Protein AF-A0A8J8BK22-F1 (afdb_monomer)

Mean predicted aligned error: 19.51 Å

pLDDT: mean 74.58, std 20.38, range [34.22, 94.62]

Foldseek 3Di:
DKKKKKKKFQAPDPVVQVVLVVLCVVLVWDWHWDDDDPGMIMIIIDDDPVSVVVSVVVCVVPPDPRIDMDDIDIDGPPVPPPVVPVVVVVPPPPVNVVVVVVVVVVVVVVVVVVVVVVVVVVVVVVVVPDPPDDDDDPPDDDDDDDDDDDDDDDD

Sequence (155 aa):
MVSAKFNIEGDATDWLRIRVQEELFAHGLDGNVLVGDENTLVVIVEGDKAKIKRLYTDMQEFLPANTTLTELNFSLNKPTRSARIHEDRLYVGREDIIEYLKEIDRKTTKIDQKLNKIISLLEEADIKKPQEEEEEAEVGITEETTSVFAAMFGD

Structure (mmCIF, N/CA/C/O backbone):
data_AF-A0A8J8BK22-F1
#
_entry.id   AF-A0A8J8BK22-F1
#
loop_
_atom_site.group_PDB
_atom_site.id
_atom_site.type_symbol
_atom_site.label_atom_id
_atom_site.label_alt_id
_atom_site.label_comp_id
_atom_site.label_asym_id
_atom_site.label_entity_id
_atom_site.label_seq_id
_atom_site.pdbx_PDB_ins_code
_atom_site.Cartn_x
_atom_site.Cartn_y
_atom_site.Cartn_z
_atom_site.occupancy
_atom_site.B_iso_or_equiv
_atom_site.auth_seq_id
_atom_site.auth_comp_id
_atom_site.auth_asym_id
_atom_site.auth_atom_id
_atom_site.pdbx_PDB_model_num
ATOM 1 N N . MET A 1 1 ? -16.339 4.393 9.472 1.00 74.50 1 MET A N 1
ATOM 2 C CA . MET A 1 1 ? -15.187 3.899 8.698 1.00 74.50 1 MET A CA 1
ATOM 3 C C . MET A 1 1 ? -14.143 5.000 8.676 1.00 74.50 1 MET A C 1
ATOM 5 O O . MET A 1 1 ? -14.523 6.157 8.514 1.00 74.50 1 MET A O 1
ATOM 9 N N . VAL A 1 2 ? -12.887 4.678 8.974 1.00 87.44 2 VAL A N 1
ATOM 10 C CA . VAL A 1 2 ? -11.766 5.631 8.946 1.00 87.44 2 VAL A CA 1
ATOM 11 C C . VAL A 1 2 ? -10.762 5.178 7.900 1.00 87.44 2 VAL A C 1
ATOM 13 O O . VAL A 1 2 ? -10.654 3.979 7.653 1.00 87.44 2 VAL A O 1
ATOM 16 N N . SER A 1 3 ? -10.027 6.125 7.329 1.00 90.25 3 SER A N 1
ATOM 17 C CA . SER A 1 3 ? -8.857 5.824 6.517 1.00 90.25 3 SER A CA 1
ATOM 18 C C . SER A 1 3 ? -7.601 6.092 7.343 1.00 90.25 3 SER A C 1
ATOM 20 O O . SER A 1 3 ? -7.581 6.965 8.218 1.00 90.25 3 SER A O 1
ATOM 22 N N . ALA A 1 4 ? -6.562 5.304 7.117 1.00 91.56 4 ALA A N 1
ATOM 23 C CA . ALA A 1 4 ? -5.248 5.535 7.670 1.00 91.56 4 ALA A CA 1
ATOM 24 C C . ALA A 1 4 ? -4.182 5.375 6.591 1.00 91.56 4 ALA A C 1
ATOM 26 O O . ALA A 1 4 ? -4.310 4.561 5.675 1.00 91.56 4 ALA A O 1
ATOM 27 N N . LYS A 1 5 ? -3.121 6.164 6.736 1.00 92.69 5 LYS A N 1
ATOM 28 C CA . LYS A 1 5 ? -1.919 6.075 5.915 1.00 92.69 5 LYS A CA 1
ATOM 29 C C . LYS A 1 5 ? -0.703 5.990 6.823 1.00 92.69 5 LYS A C 1
ATOM 31 O O . LYS A 1 5 ? -0.587 6.770 7.770 1.00 92.69 5 LYS A O 1
ATOM 36 N N . PHE A 1 6 ? 0.192 5.068 6.508 1.00 92.94 6 PHE A N 1
ATOM 37 C CA . PHE A 1 6 ? 1.504 4.949 7.130 1.00 92.94 6 PHE A CA 1
ATOM 38 C C . PHE A 1 6 ? 2.488 4.337 6.132 1.00 92.94 6 PHE A C 1
ATOM 40 O O . PHE A 1 6 ? 2.084 3.731 5.138 1.00 92.94 6 PHE A O 1
ATOM 47 N N . ASN A 1 7 ? 3.775 4.520 6.392 1.00 93.88 7 ASN A N 1
ATOM 48 C CA . ASN A 1 7 ? 4.857 4.019 5.568 1.00 93.88 7 ASN A CA 1
ATOM 49 C C . ASN A 1 7 ? 5.693 2.998 6.349 1.00 93.88 7 ASN A C 1
ATOM 51 O O . ASN A 1 7 ? 5.768 3.044 7.581 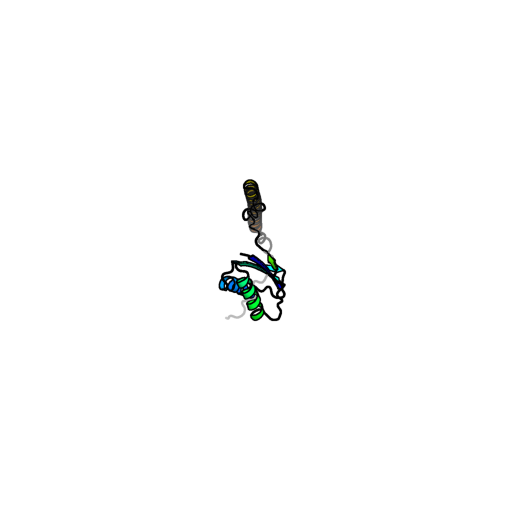1.00 93.88 7 ASN A O 1
ATOM 55 N N . ILE A 1 8 ? 6.333 2.108 5.601 1.00 93.44 8 ILE A N 1
ATOM 56 C CA . ILE A 1 8 ? 7.363 1.184 6.066 1.00 93.44 8 ILE A CA 1
ATOM 57 C C . ILE A 1 8 ? 8.638 1.582 5.331 1.00 93.44 8 ILE A C 1
ATOM 59 O O . ILE A 1 8 ? 8.707 1.455 4.111 1.00 93.44 8 ILE A O 1
ATOM 63 N N . GLU A 1 9 ? 9.611 2.108 6.059 1.00 93.06 9 GLU A N 1
ATOM 64 C CA . GLU A 1 9 ? 10.894 2.565 5.525 1.00 93.06 9 GLU A CA 1
ATOM 65 C C . GLU A 1 9 ? 11.969 1.498 5.762 1.00 93.06 9 GLU A C 1
ATOM 67 O O . GLU A 1 9 ? 11.968 0.841 6.802 1.00 93.06 9 GLU A O 1
ATOM 72 N N . GLY A 1 10 ? 12.908 1.342 4.828 1.00 86.81 10 GLY A N 1
ATOM 73 C CA . GLY A 1 10 ? 14.090 0.481 4.978 1.00 86.81 10 GLY A CA 1
ATOM 74 C C . GLY A 1 10 ? 13.988 -0.912 4.344 1.00 86.81 10 GLY A C 1
ATOM 75 O O . GLY A 1 10 ? 14.974 -1.649 4.366 1.00 86.81 10 GLY A O 1
ATOM 76 N N . ASP A 1 11 ? 12.837 -1.264 3.761 1.00 81.50 11 ASP A N 1
ATOM 77 C CA . ASP A 1 11 ? 12.642 -2.489 2.973 1.00 81.50 11 ASP A CA 1
ATOM 78 C C . ASP A 1 11 ? 11.395 -2.364 2.077 1.00 81.50 11 ASP A C 1
ATOM 80 O O . ASP A 1 11 ? 10.263 -2.365 2.564 1.00 81.50 11 ASP A O 1
ATOM 84 N N . ALA A 1 12 ? 11.601 -2.261 0.760 1.00 85.56 12 ALA A N 1
ATOM 85 C CA . ALA A 1 12 ? 10.533 -2.258 -0.244 1.00 85.56 12 ALA A CA 1
ATOM 86 C C . ALA A 1 12 ? 10.501 -3.536 -1.095 1.00 85.56 12 ALA A C 1
ATOM 88 O O . ALA A 1 12 ? 10.133 -3.509 -2.270 1.00 85.56 12 ALA A O 1
ATOM 89 N N . THR A 1 13 ? 10.891 -4.675 -0.520 1.00 88.56 13 THR A N 1
ATOM 90 C CA . THR A 1 13 ? 10.866 -5.956 -1.232 1.00 88.56 13 THR A CA 1
ATOM 91 C C . THR A 1 13 ? 9.448 -6.402 -1.605 1.00 88.56 13 THR A C 1
ATOM 93 O O . THR A 1 13 ? 8.474 -6.199 -0.873 1.00 88.56 13 THR A O 1
ATOM 96 N N . ASP A 1 14 ? 9.328 -7.089 -2.747 1.00 90.25 14 ASP A N 1
ATOM 97 C CA . ASP A 1 14 ? 8.055 -7.655 -3.215 1.00 90.25 14 ASP A CA 1
ATOM 98 C C . ASP A 1 14 ? 7.453 -8.641 -2.206 1.00 90.25 14 ASP A C 1
ATOM 100 O O . ASP A 1 14 ? 6.235 -8.674 -2.028 1.00 90.25 14 ASP A O 1
ATOM 104 N N . TRP A 1 15 ? 8.298 -9.419 -1.521 1.00 91.94 15 TRP A N 1
ATOM 105 C CA . TR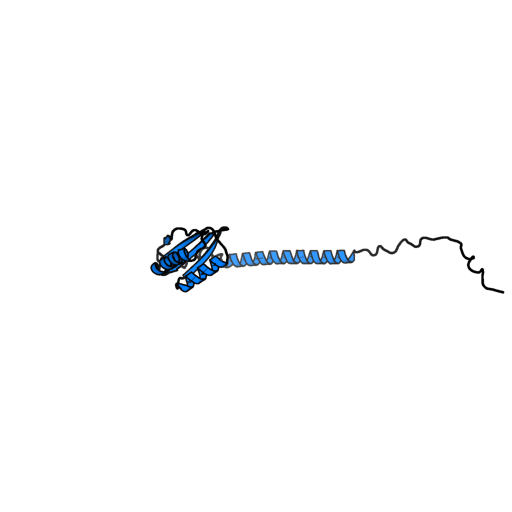P A 1 15 ? 7.861 -10.339 -0.472 1.00 91.94 15 TRP A CA 1
ATOM 106 C C . TRP A 1 15 ? 7.152 -9.594 0.661 1.00 91.94 15 TRP A C 1
ATOM 108 O O . TRP A 1 15 ? 6.051 -9.984 1.052 1.00 91.94 15 TRP A O 1
ATOM 118 N N . LEU A 1 16 ? 7.740 -8.494 1.143 1.00 91.88 16 LEU A N 1
ATOM 119 C CA . LEU A 1 16 ? 7.153 -7.723 2.228 1.00 91.88 16 LEU A CA 1
ATOM 120 C C . LEU A 1 16 ? 5.845 -7.059 1.788 1.00 91.88 16 LEU A C 1
ATOM 122 O O . LEU A 1 16 ? 4.854 -7.120 2.514 1.00 91.88 16 LEU A O 1
ATOM 126 N N . ARG A 1 17 ? 5.793 -6.509 0.566 1.00 93.38 17 ARG A N 1
ATOM 127 C CA . ARG A 1 17 ? 4.553 -5.966 -0.011 1.00 93.38 17 ARG A CA 1
ATOM 128 C C . ARG A 1 17 ? 3.430 -7.006 -0.016 1.00 93.38 17 ARG A C 1
ATOM 130 O O . ARG A 1 17 ? 2.323 -6.703 0.423 1.00 93.38 17 ARG A O 1
ATOM 137 N N . ILE A 1 18 ? 3.712 -8.218 -0.501 1.00 93.56 18 ILE A N 1
ATOM 138 C CA . ILE A 1 18 ? 2.734 -9.317 -0.549 1.00 93.56 18 ILE A CA 1
ATOM 139 C C . ILE A 1 18 ? 2.285 -9.682 0.865 1.00 93.56 18 ILE A C 1
ATOM 141 O O . ILE A 1 18 ? 1.085 -9.738 1.124 1.00 93.56 18 ILE A O 1
ATOM 145 N N . ARG A 1 19 ? 3.227 -9.843 1.799 1.00 94.00 19 ARG A N 1
ATOM 146 C CA . ARG A 1 19 ? 2.925 -10.187 3.191 1.00 94.00 19 ARG A CA 1
ATOM 147 C C . ARG A 1 19 ? 2.013 -9.158 3.864 1.00 94.00 19 ARG A C 1
ATOM 149 O O . ARG A 1 19 ? 1.060 -9.533 4.540 1.00 94.00 19 ARG A O 1
ATOM 156 N N . VAL A 1 20 ? 2.274 -7.866 3.662 1.00 93.94 20 VAL A N 1
ATOM 157 C CA . VAL A 1 20 ? 1.436 -6.786 4.211 1.00 93.94 20 VAL A CA 1
ATOM 158 C C . VAL A 1 20 ? 0.053 -6.766 3.551 1.00 93.94 20 VAL A C 1
ATOM 160 O O . VAL A 1 20 ? -0.947 -6.543 4.233 1.00 93.94 20 VAL A O 1
ATOM 163 N N . GLN A 1 21 ? -0.037 -7.053 2.249 1.00 94.62 21 GLN A N 1
ATOM 164 C CA . GLN A 1 21 ? -1.318 -7.166 1.548 1.00 94.62 21 GLN A CA 1
ATOM 165 C C . GLN A 1 2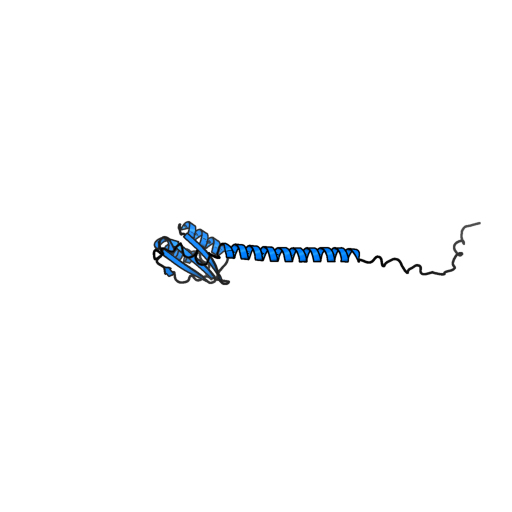1 ? -2.163 -8.344 2.066 1.00 94.62 21 GLN A C 1
ATOM 167 O O . GLN A 1 21 ? -3.378 -8.209 2.220 1.00 94.62 21 GLN A O 1
ATOM 172 N N . GLU A 1 22 ? -1.537 -9.482 2.368 1.00 94.56 22 GLU A N 1
ATOM 173 C CA . GLU A 1 22 ? -2.208 -10.634 2.984 1.00 94.56 22 GLU A CA 1
ATOM 174 C C . GLU A 1 22 ? -2.740 -10.304 4.382 1.00 94.56 22 GLU A C 1
ATOM 176 O O . GLU A 1 22 ? -3.865 -10.676 4.713 1.00 94.56 22 GLU A O 1
ATOM 181 N N . GLU A 1 23 ? -1.976 -9.562 5.184 1.00 93.88 23 GLU A N 1
ATOM 182 C CA . GLU A 1 23 ? -2.410 -9.140 6.519 1.00 93.88 23 GLU A CA 1
ATOM 183 C C . GLU A 1 23 ? -3.590 -8.164 6.469 1.00 93.88 23 GLU A C 1
ATOM 185 O O . GLU A 1 23 ? -4.563 -8.320 7.209 1.00 93.88 23 GLU A O 1
ATOM 190 N N . LEU A 1 24 ? -3.595 -7.211 5.532 1.00 93.62 24 LEU A N 1
ATOM 191 C CA . LEU A 1 24 ? -4.768 -6.358 5.305 1.00 93.62 24 LEU A CA 1
ATOM 192 C C . LEU A 1 24 ? -6.036 -7.199 5.079 1.00 93.62 24 LEU A C 1
ATOM 194 O O . LEU A 1 24 ? -7.071 -6.957 5.710 1.00 93.62 24 LEU A O 1
ATOM 198 N N . PHE A 1 25 ? -5.930 -8.237 4.246 1.00 92.44 25 PHE A N 1
ATOM 199 C CA . PHE A 1 25 ? -7.035 -9.148 3.966 1.00 92.44 25 PHE A CA 1
ATOM 200 C C . PHE A 1 25 ? -7.425 -9.998 5.186 1.00 92.44 25 PHE A C 1
ATOM 202 O O . PHE A 1 25 ? -8.614 -10.130 5.482 1.00 92.44 25 PHE A O 1
ATOM 209 N N . ALA A 1 26 ? -6.453 -10.518 5.942 1.00 92.50 26 ALA A N 1
ATOM 210 C CA . ALA A 1 26 ? -6.690 -11.318 7.146 1.00 92.50 26 ALA A CA 1
ATOM 211 C C . ALA A 1 26 ? -7.453 -10.538 8.233 1.00 92.50 26 ALA A C 1
ATOM 213 O O . ALA A 1 26 ? -8.321 -11.086 8.919 1.00 92.50 26 ALA A O 1
ATOM 214 N N . HIS A 1 27 ? -7.200 -9.233 8.346 1.00 91.38 27 HIS A N 1
ATOM 215 C CA . HIS A 1 27 ? -7.925 -8.341 9.252 1.00 91.38 27 HIS A CA 1
ATOM 216 C C . HIS A 1 27 ? -9.305 -7.902 8.712 1.00 91.38 27 HIS A C 1
ATOM 218 O O . HIS A 1 27 ? -10.101 -7.282 9.439 1.00 91.38 27 HIS A O 1
ATOM 224 N N . GLY A 1 28 ? -9.632 -8.247 7.462 1.00 91.81 28 GLY A N 1
ATOM 225 C CA . GLY A 1 28 ? -10.834 -7.795 6.763 1.00 91.81 28 GLY A CA 1
ATOM 226 C C . GLY A 1 28 ? -10.855 -6.274 6.634 1.00 91.81 28 GLY A C 1
ATOM 227 O O . GLY A 1 28 ? -11.850 -5.645 7.010 1.00 91.81 28 GLY A O 1
ATOM 228 N N . LEU A 1 29 ? -9.716 -5.703 6.240 1.00 92.69 29 LEU A N 1
ATOM 229 C CA . LEU A 1 29 ? -9.522 -4.288 5.955 1.00 92.69 29 LEU A CA 1
ATOM 230 C C . LEU A 1 29 ? -9.398 -4.094 4.444 1.00 92.69 29 LEU A C 1
ATOM 232 O O . LEU A 1 29 ? -8.758 -4.893 3.763 1.00 92.69 29 LEU A O 1
ATOM 236 N N . ASP A 1 30 ? -9.971 -3.007 3.937 1.00 92.19 30 ASP A N 1
ATOM 237 C CA . ASP A 1 30 ? -9.818 -2.629 2.536 1.00 92.19 30 ASP A CA 1
ATOM 238 C C . ASP A 1 30 ? -8.584 -1.743 2.415 1.00 92.19 30 ASP A C 1
ATOM 240 O O . ASP A 1 30 ? -8.452 -0.745 3.118 1.00 92.19 30 ASP A O 1
ATOM 244 N N . GLY A 1 31 ? -7.637 -2.092 1.553 1.00 92.19 31 GLY A N 1
ATOM 245 C CA . GLY A 1 31 ? -6.400 -1.331 1.466 1.00 92.19 31 GLY A CA 1
ATOM 246 C C . GLY A 1 31 ? -5.483 -1.794 0.355 1.00 92.19 31 GLY A C 1
ATOM 247 O O . GLY A 1 31 ? -5.684 -2.842 -0.262 1.00 92.19 31 GLY A O 1
ATOM 248 N N . ASN A 1 32 ? -4.468 -0.979 0.103 1.00 94.00 32 ASN A N 1
ATOM 249 C CA . ASN A 1 32 ? -3.455 -1.258 -0.896 1.00 94.00 32 ASN A CA 1
ATOM 250 C C . ASN A 1 32 ? -2.073 -0.895 -0.357 1.00 94.00 32 ASN A C 1
ATOM 252 O O . ASN A 1 32 ? -1.918 0.077 0.393 1.00 94.00 32 ASN A O 1
ATOM 256 N N . VAL A 1 33 ? -1.079 -1.671 -0.774 1.00 93.75 33 VAL A N 1
ATOM 257 C CA . VAL A 1 33 ? 0.330 -1.444 -0.464 1.00 93.75 33 VAL A CA 1
ATOM 258 C C . VAL A 1 33 ? 1.040 -1.033 -1.746 1.00 93.75 33 VAL A C 1
ATOM 260 O O . VAL A 1 33 ? 1.136 -1.801 -2.703 1.00 93.75 33 VAL A O 1
ATOM 263 N N . LEU A 1 34 ? 1.534 0.198 -1.770 1.00 92.25 34 LEU A N 1
ATOM 264 C CA . LEU A 1 34 ? 2.217 0.787 -2.915 1.00 92.25 34 LEU A CA 1
ATOM 265 C C . LEU A 1 34 ? 3.717 0.852 -2.648 1.00 92.25 34 LEU A C 1
ATOM 267 O O . LEU A 1 34 ? 4.144 1.086 -1.521 1.00 92.25 34 LEU A O 1
ATOM 271 N N . VAL A 1 35 ? 4.513 0.698 -3.700 1.00 91.31 35 VAL A N 1
ATOM 272 C CA . VAL A 1 35 ? 5.941 1.024 -3.647 1.00 91.31 35 VAL A CA 1
ATOM 273 C C . VAL A 1 35 ? 6.063 2.535 -3.841 1.00 91.31 35 VAL A C 1
ATOM 275 O O . VAL A 1 35 ? 5.553 3.067 -4.827 1.00 91.31 35 VAL A O 1
ATOM 278 N N . GLY A 1 36 ? 6.640 3.225 -2.859 1.00 84.69 36 GLY A N 1
ATOM 279 C CA . GLY A 1 36 ? 6.861 4.668 -2.884 1.00 84.69 36 GLY A CA 1
ATOM 280 C C . GLY A 1 36 ? 8.156 5.009 -3.616 1.00 84.69 36 GLY A C 1
ATOM 281 O O . GLY A 1 36 ? 8.152 5.216 -4.826 1.00 84.69 36 GLY A O 1
ATOM 282 N N . ASP A 1 37 ? 9.251 5.077 -2.862 1.00 85.31 37 ASP A N 1
ATOM 283 C CA . ASP A 1 37 ? 10.620 5.212 -3.369 1.00 85.31 37 ASP A CA 1
ATOM 284 C C . ASP A 1 37 ? 11.386 3.878 -3.240 1.00 85.31 37 ASP A C 1
ATOM 286 O O . ASP A 1 37 ? 10.793 2.854 -2.898 1.00 85.31 37 ASP A O 1
ATOM 290 N N . GLU A 1 38 ? 12.691 3.870 -3.544 1.00 80.25 38 GLU A N 1
ATOM 291 C CA . GLU A 1 38 ? 13.508 2.646 -3.632 1.00 80.25 38 GLU A CA 1
ATOM 292 C C . GLU A 1 38 ? 13.462 1.759 -2.375 1.00 80.25 38 GLU A C 1
ATOM 294 O O . GLU A 1 38 ? 13.680 0.558 -2.495 1.00 80.25 38 GLU A O 1
ATOM 299 N N . ASN A 1 39 ? 13.140 2.308 -1.196 1.00 89.00 39 ASN A N 1
ATOM 300 C CA . ASN A 1 39 ? 13.127 1.568 0.070 1.00 89.00 39 ASN A CA 1
ATOM 301 C C . ASN A 1 39 ? 11.898 1.852 0.950 1.00 89.00 39 ASN A C 1
ATOM 303 O O . ASN A 1 39 ? 11.931 1.556 2.147 1.00 89.00 39 ASN A O 1
ATOM 307 N N . THR A 1 40 ? 10.819 2.402 0.385 1.00 92.69 40 THR A N 1
ATOM 308 C CA . THR A 1 40 ? 9.607 2.727 1.149 1.00 92.69 40 THR A CA 1
ATOM 309 C C . THR A 1 40 ? 8.370 2.049 0.582 1.00 92.69 40 THR A C 1
ATOM 311 O O . THR A 1 40 ? 8.018 2.224 -0.586 1.00 92.69 40 THR A O 1
ATOM 314 N N . LEU A 1 41 ? 7.633 1.348 1.444 1.00 93.88 41 LEU A N 1
ATOM 315 C CA . LEU A 1 41 ? 6.269 0.906 1.165 1.00 93.88 41 LEU A CA 1
ATOM 316 C C . LEU A 1 41 ? 5.272 1.879 1.784 1.00 93.88 41 LEU A C 1
ATOM 318 O O . LEU A 1 41 ? 5.388 2.263 2.944 1.00 93.88 41 LEU A O 1
ATOM 322 N N . VAL A 1 42 ? 4.258 2.254 1.014 1.00 93.94 42 VAL A N 1
ATOM 323 C CA . VAL A 1 42 ? 3.162 3.117 1.448 1.00 93.94 42 VAL A CA 1
ATOM 324 C C . VAL A 1 42 ? 1.918 2.262 1.618 1.00 93.94 42 VAL A C 1
ATOM 326 O O . VAL A 1 42 ? 1.411 1.695 0.651 1.00 93.94 42 VAL A O 1
ATOM 329 N N . VAL A 1 43 ? 1.397 2.198 2.840 1.00 94.44 43 VAL A N 1
ATOM 330 C CA . VAL A 1 43 ? 0.193 1.438 3.174 1.00 94.44 43 VAL A CA 1
ATOM 331 C C . VAL A 1 43 ? -0.971 2.408 3.330 1.00 94.44 43 VAL A C 1
ATOM 333 O O . VAL A 1 43 ? -0.934 3.330 4.151 1.00 94.44 43 VAL A O 1
ATOM 336 N N . ILE A 1 44 ? -2.016 2.204 2.531 1.00 93.62 44 ILE A N 1
ATOM 337 C CA . ILE A 1 44 ? -3.271 2.952 2.618 1.00 93.62 44 ILE A CA 1
ATOM 338 C C . ILE A 1 44 ? -4.363 1.955 2.966 1.00 93.62 44 ILE A C 1
ATOM 340 O O . ILE A 1 44 ? -4.579 0.993 2.232 1.00 93.62 44 ILE A O 1
ATOM 344 N N . VAL A 1 45 ? -5.050 2.187 4.081 1.00 94.62 45 VAL A N 1
ATOM 345 C CA . VAL A 1 45 ? -6.055 1.265 4.607 1.00 94.62 45 VAL A CA 1
ATOM 346 C C . VAL A 1 45 ? -7.316 2.000 5.033 1.00 94.62 45 VAL A C 1
ATOM 348 O O . VAL A 1 45 ? -7.269 3.113 5.555 1.00 94.62 45 VAL A O 1
ATOM 351 N N . GLU A 1 46 ? -8.456 1.368 4.822 1.00 92.50 46 GLU A N 1
ATOM 352 C CA . GLU A 1 46 ? -9.778 1.809 5.212 1.00 92.50 46 GLU A CA 1
ATOM 353 C C . GLU A 1 46 ? -10.488 0.700 5.998 1.00 92.50 46 GLU A C 1
ATOM 355 O O . GLU A 1 46 ? -10.411 -0.488 5.686 1.00 92.50 46 GLU A O 1
ATOM 360 N N . GLY A 1 47 ? -11.175 1.089 7.071 1.00 92.19 47 GLY A N 1
ATOM 361 C CA . GLY A 1 47 ? -11.943 0.143 7.866 1.00 92.19 47 GLY A CA 1
ATOM 362 C C . GLY A 1 47 ? -12.270 0.635 9.267 1.00 92.19 47 GLY A C 1
ATOM 363 O O . GLY A 1 47 ? -12.452 1.832 9.525 1.00 92.19 47 GLY A O 1
ATOM 364 N N . ASP A 1 48 ? -12.395 -0.319 10.186 1.00 92.44 48 ASP A N 1
ATOM 365 C CA . ASP A 1 48 ? -12.555 -0.041 11.609 1.00 92.44 48 ASP A CA 1
ATOM 366 C C . ASP A 1 48 ? -11.215 0.405 12.211 1.00 92.44 48 ASP A C 1
ATOM 368 O O . ASP A 1 48 ? -10.189 -0.261 12.067 1.00 92.44 48 ASP A O 1
ATOM 372 N N . LYS A 1 49 ? -11.243 1.515 12.952 1.00 91.44 49 LYS A N 1
ATOM 373 C CA . LYS A 1 49 ? -10.087 2.056 13.668 1.00 91.44 49 LYS A CA 1
ATOM 374 C C . LYS A 1 49 ? -9.443 1.019 14.589 1.00 91.44 49 LYS A C 1
ATOM 376 O O . LYS A 1 49 ? -8.221 1.005 14.708 1.00 91.44 49 LYS A O 1
ATOM 381 N N . ALA A 1 50 ? -10.237 0.171 15.246 1.00 92.44 50 ALA A N 1
ATOM 382 C CA . ALA A 1 50 ? -9.711 -0.861 16.139 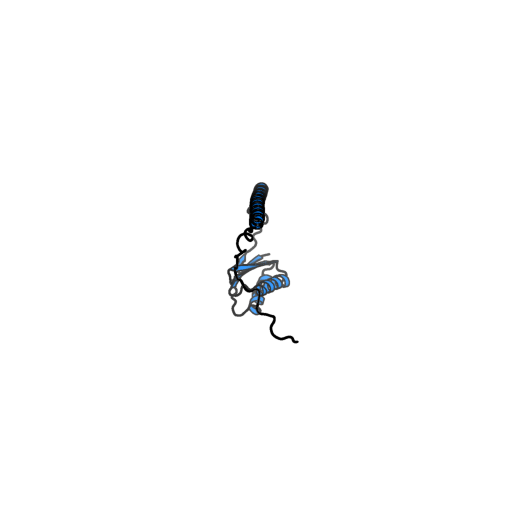1.00 92.44 50 ALA A CA 1
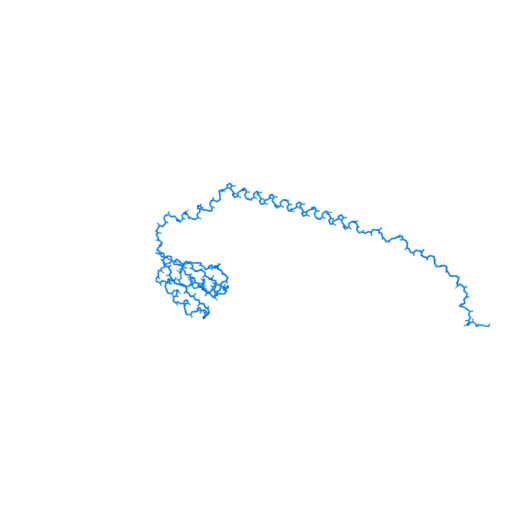ATOM 383 C C . ALA A 1 50 ? -8.913 -1.923 15.367 1.00 92.44 50 ALA A C 1
ATOM 385 O O . ALA A 1 50 ? -7.818 -2.298 15.783 1.00 92.44 50 ALA A O 1
ATOM 386 N N . LYS A 1 51 ? -9.426 -2.345 14.207 1.00 93.75 51 LYS A N 1
ATOM 387 C CA . LYS A 1 51 ? -8.756 -3.306 13.325 1.00 93.75 5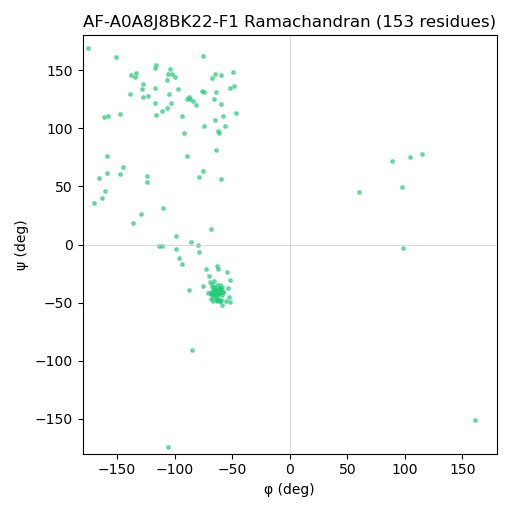1 LYS A CA 1
ATOM 388 C C . LYS A 1 51 ? -7.476 -2.738 12.717 1.00 93.75 51 LYS A C 1
ATOM 390 O O . LYS A 1 51 ? -6.466 -3.427 12.721 1.00 93.75 51 LYS A O 1
ATOM 395 N N . ILE A 1 52 ? -7.497 -1.479 12.274 1.00 93.62 52 ILE A N 1
ATOM 396 C CA . ILE A 1 52 ? -6.312 -0.796 11.727 1.00 93.62 52 ILE A CA 1
ATOM 397 C C . ILE A 1 52 ? -5.211 -0.676 12.786 1.00 93.62 52 ILE A C 1
ATOM 399 O O . ILE A 1 52 ? -4.044 -0.910 12.495 1.00 93.62 52 ILE A O 1
ATOM 403 N N . LYS A 1 53 ? -5.569 -0.339 14.032 1.00 93.31 53 LYS A N 1
ATOM 404 C CA . LYS A 1 53 ? -4.594 -0.310 15.132 1.00 93.31 53 LYS A CA 1
ATOM 405 C C . LYS A 1 53 ? -3.989 -1.682 15.399 1.00 93.31 53 LYS A C 1
ATOM 407 O O . LYS A 1 53 ? -2.793 -1.762 15.631 1.00 93.31 53 LYS A O 1
ATOM 412 N N . ARG A 1 54 ? -4.813 -2.731 15.370 1.00 94.12 54 ARG A N 1
ATOM 413 C CA . ARG A 1 54 ? -4.348 -4.101 15.575 1.00 94.12 54 ARG A CA 1
ATOM 414 C C . ARG A 1 54 ? -3.372 -4.526 14.481 1.00 94.12 54 ARG A C 1
ATOM 416 O O . ARG A 1 54 ? -2.284 -4.951 14.823 1.00 94.12 54 ARG A O 1
ATOM 423 N N . LEU A 1 55 ? -3.714 -4.291 13.211 1.00 94.56 55 LEU A N 1
ATOM 424 C CA . LEU A 1 55 ? -2.797 -4.499 12.088 1.00 94.56 55 LEU A CA 1
ATOM 425 C C . LEU A 1 55 ? -1.461 -3.786 12.332 1.00 94.56 55 LEU A C 1
ATOM 427 O O . LEU A 1 55 ? -0.410 -4.395 12.211 1.00 94.56 55 LEU A O 1
ATOM 431 N N . TYR A 1 56 ? -1.496 -2.505 12.708 1.00 92.69 56 TYR A N 1
ATOM 432 C CA . TYR A 1 56 ? -0.278 -1.728 12.952 1.00 92.69 56 TYR A CA 1
ATOM 433 C C . TYR A 1 56 ? 0.584 -2.312 14.085 1.00 92.69 56 TYR A C 1
ATOM 435 O O . TYR A 1 56 ? 1.806 -2.306 13.982 1.00 92.69 56 TYR A O 1
ATOM 443 N N . THR A 1 57 ? -0.031 -2.830 15.152 1.00 92.44 57 THR A N 1
ATOM 444 C CA . THR A 1 57 ? 0.683 -3.536 16.228 1.00 92.44 57 THR A CA 1
ATOM 445 C C . THR A 1 57 ? 1.259 -4.864 15.745 1.00 92.44 57 THR A C 1
ATOM 447 O O . THR A 1 57 ? 2.437 -5.111 15.966 1.00 92.44 57 THR A O 1
ATOM 450 N N . ASP A 1 58 ? 0.476 -5.672 15.035 1.00 91.81 58 ASP A N 1
ATOM 451 C CA . ASP A 1 58 ? 0.911 -6.980 14.535 1.00 91.81 58 ASP A CA 1
ATOM 452 C C . ASP A 1 58 ? 2.079 -6.816 13.536 1.00 91.81 58 ASP A C 1
ATOM 454 O O . ASP A 1 58 ? 3.042 -7.582 13.550 1.00 91.81 58 ASP A O 1
ATOM 458 N N . MET A 1 59 ? 2.074 -5.740 12.739 1.00 91.38 59 MET A N 1
ATOM 459 C CA . MET A 1 59 ? 3.195 -5.366 11.869 1.00 91.38 59 MET A CA 1
ATOM 460 C C . MET A 1 59 ? 4.488 -5.107 12.638 1.00 91.38 59 MET A C 1
ATOM 462 O O . MET A 1 59 ? 5.548 -5.520 12.182 1.00 91.38 59 MET A O 1
ATOM 466 N N . GLN A 1 60 ? 4.440 -4.493 13.819 1.00 88.88 60 GLN A N 1
ATOM 467 C CA . GLN A 1 60 ? 5.654 -4.296 14.621 1.00 88.88 60 GLN A CA 1
ATOM 468 C C . GLN A 1 60 ? 6.307 -5.619 15.050 1.00 88.88 60 GLN A C 1
ATOM 470 O O . GLN A 1 60 ? 7.497 -5.623 15.354 1.00 88.88 60 GLN A O 1
ATOM 475 N N . GLU A 1 61 ? 5.561 -6.729 15.067 1.00 89.00 61 GLU A N 1
ATOM 476 C CA . GLU A 1 61 ? 6.075 -8.041 15.469 1.00 89.00 61 GLU A CA 1
ATOM 477 C C . GLU A 1 61 ? 6.712 -8.821 14.314 1.00 89.00 61 GLU A C 1
ATOM 479 O O . GLU A 1 61 ? 7.726 -9.490 14.519 1.00 89.00 61 GLU A O 1
ATOM 484 N N . PHE A 1 62 ? 6.135 -8.765 13.106 1.00 88.88 62 PHE A N 1
ATOM 485 C CA . PHE A 1 62 ? 6.631 -9.553 11.967 1.00 88.88 62 PHE A CA 1
ATOM 486 C C . PHE A 1 62 ? 7.570 -8.788 11.033 1.00 88.88 62 PHE A C 1
ATOM 488 O O . PHE A 1 62 ? 8.180 -9.401 10.151 1.00 88.88 62 PHE A O 1
ATOM 495 N N . LEU A 1 63 ? 7.659 -7.464 11.174 1.00 90.94 63 LEU A N 1
ATOM 496 C CA . LEU A 1 63 ? 8.501 -6.655 10.310 1.00 90.94 63 LEU A CA 1
ATOM 497 C C . LEU A 1 63 ? 10.000 -6.939 10.527 1.00 90.94 63 LEU A C 1
ATOM 499 O O . LEU A 1 63 ? 10.438 -7.158 11.660 1.00 90.94 63 LEU A O 1
ATOM 503 N N . PRO A 1 64 ? 10.814 -6.914 9.456 1.00 88.75 64 PRO A N 1
ATOM 504 C CA . PRO A 1 64 ? 12.258 -7.081 9.566 1.00 88.75 64 PRO A CA 1
ATOM 505 C C . PRO A 1 64 ? 12.904 -6.003 10.450 1.00 88.75 64 PRO A C 1
ATOM 507 O O . PRO A 1 64 ? 12.506 -4.839 10.423 1.00 88.75 64 PRO A O 1
ATOM 510 N N . ALA A 1 65 ? 13.960 -6.359 11.187 1.00 86.25 65 ALA A N 1
ATOM 511 C CA . ALA A 1 65 ? 14.622 -5.452 12.135 1.00 86.25 65 ALA A CA 1
ATOM 512 C C . ALA A 1 65 ? 15.264 -4.204 11.489 1.00 86.25 65 ALA A C 1
ATOM 514 O O . ALA A 1 65 ? 15.557 -3.234 12.182 1.00 86.25 65 ALA A O 1
ATOM 515 N N . ASN A 1 66 ? 15.500 -4.224 10.175 1.00 88.12 66 ASN A N 1
ATOM 516 C CA . ASN A 1 66 ? 15.999 -3.092 9.386 1.00 88.12 66 ASN A CA 1
ATOM 517 C C . ASN A 1 66 ? 14.890 -2.143 8.904 1.00 88.12 66 ASN A C 1
ATOM 519 O O . ASN A 1 66 ? 15.195 -1.197 8.181 1.00 88.12 66 ASN A O 1
ATOM 523 N N . THR A 1 67 ? 13.631 -2.389 9.270 1.00 90.06 67 THR A N 1
ATOM 524 C CA . THR A 1 67 ? 12.499 -1.562 8.845 1.00 90.06 67 THR A CA 1
ATOM 525 C C . THR A 1 67 ? 11.996 -0.651 9.951 1.00 90.06 67 THR A C 1
ATOM 527 O O . THR A 1 67 ? 12.099 -0.959 11.138 1.00 90.06 67 THR A O 1
ATOM 530 N N . THR A 1 68 ? 11.439 0.491 9.556 1.00 91.19 68 THR A N 1
ATOM 531 C CA . THR A 1 68 ? 10.848 1.474 10.464 1.00 91.19 68 THR A CA 1
ATOM 532 C C . THR A 1 68 ? 9.427 1.799 10.022 1.00 91.19 68 THR A C 1
ATOM 534 O O . THR A 1 68 ? 9.190 2.165 8.874 1.00 91.19 68 THR A O 1
ATOM 537 N N . LEU A 1 69 ? 8.469 1.682 10.941 1.00 90.88 69 LEU A N 1
ATOM 538 C CA . LEU A 1 69 ? 7.088 2.121 10.731 1.00 90.88 69 LEU A CA 1
ATOM 539 C C . LEU A 1 69 ? 6.948 3.601 11.089 1.00 90.88 69 LEU A C 1
ATOM 541 O O . LEU A 1 69 ? 7.247 4.002 12.216 1.00 90.88 69 LEU A O 1
ATOM 545 N N . THR A 1 70 ? 6.440 4.405 10.160 1.00 90.81 70 THR A N 1
ATOM 546 C CA . THR A 1 70 ? 6.093 5.806 10.444 1.00 90.81 70 THR A CA 1
ATOM 547 C C . THR A 1 70 ? 4.802 5.910 11.251 1.00 90.81 70 THR A C 1
ATOM 549 O O . THR A 1 70 ? 3.962 5.013 11.204 1.00 90.81 70 THR A O 1
ATOM 552 N N . GLU A 1 71 ? 4.570 7.066 11.876 1.00 85.50 71 GLU A N 1
ATOM 553 C CA . GLU A 1 71 ? 3.351 7.328 12.644 1.00 85.50 71 GLU A CA 1
ATOM 554 C C . GLU A 1 71 ? 2.051 7.048 11.870 1.00 85.50 71 GLU A C 1
ATOM 556 O O . GLU A 1 71 ? 1.851 7.463 10.722 1.00 85.50 71 GLU A O 1
ATOM 561 N N . LEU A 1 72 ? 1.129 6.366 12.554 1.00 86.38 72 LEU A N 1
ATOM 562 C CA . LEU A 1 72 ? -0.183 6.015 12.034 1.00 86.38 72 LEU A CA 1
ATOM 563 C C . LEU A 1 72 ? -1.100 7.244 11.991 1.00 86.38 72 LEU A C 1
ATOM 565 O O . LEU A 1 72 ? -1.682 7.651 13.002 1.00 86.38 72 LEU A O 1
ATOM 569 N N . ASN A 1 73 ? -1.273 7.803 10.797 1.00 84.50 73 ASN A N 1
ATOM 570 C CA . ASN A 1 73 ? -2.102 8.981 10.583 1.00 84.50 73 ASN A CA 1
ATOM 571 C C . ASN A 1 73 ? -3.525 8.578 10.198 1.00 84.50 73 ASN A C 1
ATOM 573 O O . ASN A 1 73 ? -3.765 8.078 9.099 1.00 84.50 73 ASN A O 1
ATOM 577 N N . PHE A 1 74 ? -4.481 8.822 11.097 1.00 85.88 74 PHE A N 1
ATOM 578 C CA . PHE A 1 74 ? -5.902 8.614 10.821 1.00 85.88 74 PHE A CA 1
ATOM 579 C C . PHE A 1 74 ? -6.518 9.852 10.181 1.00 85.88 74 PHE A C 1
ATOM 581 O O . PHE A 1 74 ? -6.505 10.937 10.764 1.00 85.88 74 PHE A O 1
ATOM 588 N N . SER A 1 75 ? -7.173 9.661 9.046 1.00 80.44 75 SER A N 1
ATOM 589 C CA . SER A 1 75 ? -8.117 10.618 8.496 1.00 80.44 75 SER A CA 1
ATOM 590 C C . SER A 1 75 ? -9.536 10.097 8.718 1.00 80.44 75 SER A C 1
ATOM 592 O O . SER A 1 75 ? -9.894 8.948 8.439 1.00 80.44 75 SER A O 1
ATOM 594 N N . LEU A 1 76 ? -10.389 10.957 9.275 1.00 70.38 76 LEU A N 1
ATOM 595 C CA . LEU A 1 76 ? -11.819 10.723 9.168 1.00 70.38 76 LEU A CA 1
ATOM 596 C C . LEU A 1 76 ? -12.165 10.868 7.694 1.00 70.38 76 LEU A C 1
ATOM 598 O O . LEU A 1 76 ? -11.921 11.927 7.109 1.00 70.38 76 LEU A O 1
ATOM 602 N N . ASN A 1 77 ? -12.798 9.843 7.129 1.00 55.03 77 ASN A N 1
ATOM 603 C CA . ASN A 1 77 ? -13.608 10.056 5.949 1.00 55.03 77 ASN A CA 1
ATOM 604 C C . ASN A 1 77 ? -14.703 11.034 6.378 1.00 55.03 77 ASN A C 1
ATOM 606 O O . ASN A 1 77 ? -15.722 10.656 6.958 1.00 55.03 77 ASN A O 1
ATOM 610 N N . LYS A 1 78 ? -14.488 12.333 6.112 1.00 49.72 78 LYS A N 1
ATOM 611 C CA . LYS A 1 78 ? -15.626 13.210 5.849 1.00 49.72 78 LYS A CA 1
ATOM 612 C C . LYS A 1 78 ? -16.461 12.434 4.832 1.00 49.72 78 LYS A C 1
ATOM 614 O O . LYS A 1 78 ? -15.857 11.842 3.938 1.00 49.72 78 LYS A O 1
ATOM 619 N N . PRO A 1 79 ? -17.794 12.372 4.951 1.00 43.19 79 PRO A N 1
ATOM 620 C CA . PRO A 1 79 ? -18.616 11.882 3.863 1.00 43.19 79 PRO A CA 1
ATOM 621 C C . PRO A 1 79 ? -18.420 12.865 2.712 1.00 43.19 79 PRO A C 1
ATOM 623 O O . PRO A 1 79 ? -19.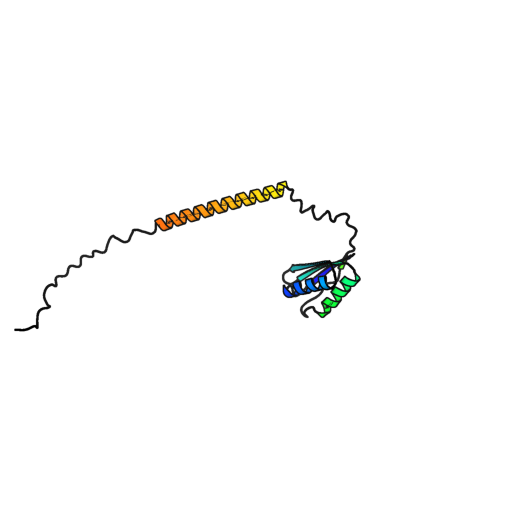173 13.817 2.521 1.00 43.19 79 PRO A O 1
ATOM 626 N N . THR A 1 80 ? -17.331 12.686 1.977 1.00 46.34 80 THR A N 1
ATOM 627 C CA . THR A 1 80 ? -17.110 13.255 0.679 1.00 46.34 80 THR A CA 1
ATOM 628 C C . THR A 1 80 ? -18.217 12.625 -0.130 1.00 46.34 80 THR A C 1
ATOM 630 O O . THR A 1 80 ? -18.143 11.493 -0.605 1.00 46.34 80 THR A O 1
ATOM 633 N N . ARG A 1 81 ? -19.293 13.394 -0.278 1.00 43.12 81 ARG A N 1
ATOM 634 C CA . ARG A 1 81 ? -20.209 13.347 -1.410 1.00 43.12 81 ARG A CA 1
ATOM 635 C C . ARG A 1 81 ? -19.393 13.666 -2.675 1.00 43.12 81 ARG A C 1
ATOM 637 O O . ARG A 1 81 ? -19.628 14.658 -3.341 1.00 43.12 81 ARG A O 1
ATOM 644 N N . SER A 1 82 ? -18.335 12.895 -2.911 1.00 41.19 82 SER A N 1
ATOM 645 C CA . SER A 1 82 ? -17.319 13.060 -3.941 1.00 41.19 82 SER A CA 1
ATOM 646 C C . SER A 1 82 ? -16.413 11.819 -4.020 1.00 41.19 82 SER A C 1
ATOM 648 O O . SER A 1 82 ? -15.259 11.928 -4.407 1.00 41.19 82 SER A O 1
ATOM 650 N N . ALA A 1 83 ? -16.959 10.616 -3.809 1.00 41.75 83 ALA A N 1
ATOM 651 C CA . ALA A 1 83 ? -16.509 9.451 -4.583 1.00 41.75 83 ALA A CA 1
ATOM 652 C C . ALA A 1 83 ? -16.912 9.566 -6.079 1.00 41.75 83 ALA A C 1
ATOM 654 O O . ALA A 1 83 ? -16.852 8.601 -6.823 1.00 41.75 83 ALA A O 1
ATOM 655 N N . ARG A 1 84 ? -17.344 10.759 -6.519 1.00 42.41 84 ARG A N 1
ATOM 656 C CA . ARG A 1 84 ? -17.422 11.186 -7.921 1.00 42.41 84 ARG A CA 1
ATOM 657 C C . ARG A 1 84 ? -16.234 12.049 -8.365 1.00 42.41 84 ARG A C 1
ATOM 659 O O . ARG A 1 84 ? -16.163 12.397 -9.528 1.00 42.41 84 ARG A O 1
ATOM 666 N N . ILE A 1 85 ? -15.292 12.400 -7.481 1.00 45.91 85 ILE A N 1
ATOM 667 C CA . ILE A 1 85 ? -14.181 13.309 -7.831 1.00 45.91 85 ILE A CA 1
ATOM 668 C C . ILE A 1 85 ? -12.834 12.637 -7.546 1.00 45.91 85 ILE A C 1
ATOM 670 O O . ILE A 1 85 ? -11.969 13.170 -6.863 1.00 45.91 85 ILE A O 1
ATOM 674 N N . HIS A 1 86 ? -12.649 11.448 -8.111 1.00 39.44 86 HIS A N 1
ATOM 675 C CA . HIS A 1 86 ? -11.431 11.144 -8.870 1.00 39.44 86 HIS A CA 1
ATOM 676 C C . HIS A 1 86 ? -11.770 10.549 -10.250 1.00 39.44 86 HIS A C 1
ATOM 678 O O . HIS A 1 86 ? -10.951 9.880 -10.863 1.00 39.44 86 HIS A O 1
ATOM 684 N N . GLU A 1 87 ? -12.954 10.883 -10.778 1.00 43.12 87 GLU A N 1
ATOM 685 C CA . GLU A 1 87 ? -13.227 10.845 -12.221 1.00 43.12 87 GLU A CA 1
ATOM 686 C C . GLU A 1 87 ? -12.990 12.221 -12.883 1.00 43.12 87 GLU A C 1
ATOM 688 O O . GLU A 1 87 ? -12.728 12.272 -14.074 1.00 43.12 87 GLU A O 1
ATOM 693 N N . ASP A 1 88 ? -12.908 13.335 -12.141 1.00 37.78 88 ASP A N 1
ATOM 694 C CA . ASP A 1 88 ? -12.723 14.682 -12.737 1.00 37.78 88 ASP A CA 1
ATOM 695 C C . ASP A 1 88 ? -11.277 15.043 -13.150 1.00 37.78 88 ASP A C 1
ATOM 697 O O . ASP A 1 88 ? -11.031 16.125 -13.678 1.00 37.78 88 ASP A O 1
ATOM 701 N N . ARG A 1 89 ? -10.292 14.157 -12.945 1.00 39.94 89 ARG A N 1
ATOM 702 C CA . ARG A 1 89 ? -8.988 14.231 -13.652 1.00 39.94 89 ARG A CA 1
ATOM 703 C C . ARG A 1 89 ? -8.752 13.057 -14.603 1.00 39.94 89 ARG A C 1
ATOM 705 O O . ARG A 1 89 ? -7.721 13.011 -15.264 1.00 39.94 89 ARG A O 1
ATOM 712 N N . LEU A 1 90 ? -9.704 12.127 -14.661 1.00 45.88 90 LEU A N 1
ATOM 713 C CA . LEU A 1 90 ? -9.711 10.968 -15.555 1.00 45.88 90 LEU A CA 1
ATOM 714 C C . LEU A 1 90 ? -10.797 11.066 -16.632 1.00 45.88 90 LEU A C 1
ATOM 716 O O . LEU A 1 90 ? -10.825 10.242 -17.537 1.00 45.88 90 LEU A O 1
ATOM 720 N N . TYR A 1 91 ? -11.603 12.128 -16.620 1.00 44.94 91 TYR A N 1
ATOM 721 C CA . TYR A 1 91 ? -12.268 12.662 -17.802 1.00 44.94 91 TYR A CA 1
ATOM 722 C C . TYR A 1 91 ? -11.246 13.428 -18.654 1.00 44.94 91 TYR A C 1
ATOM 724 O O . TYR A 1 91 ? -11.342 14.630 -18.882 1.00 44.94 91 TYR A O 1
ATOM 732 N N . VAL A 1 92 ? -10.245 12.697 -19.146 1.00 47.91 92 VAL A N 1
ATOM 733 C CA . VAL A 1 92 ? -9.758 12.952 -20.502 1.00 47.91 92 VAL A CA 1
ATOM 734 C C . VAL A 1 92 ? -11.014 12.752 -21.344 1.00 47.91 92 VAL A C 1
ATOM 736 O O . VAL A 1 92 ? -11.593 11.662 -21.308 1.00 47.91 92 VAL A O 1
ATOM 739 N N . GLY A 1 93 ? -11.549 13.831 -21.924 1.00 51.81 93 GLY A N 1
ATOM 740 C CA . GLY A 1 93 ? -12.841 13.797 -22.599 1.00 51.81 93 GLY A CA 1
ATOM 741 C C . GLY A 1 93 ? -12.878 12.619 -23.566 1.00 51.81 93 GLY A C 1
ATOM 742 O O . GLY A 1 93 ? -11.847 12.206 -24.102 1.00 51.81 93 GLY A O 1
ATOM 743 N N . ARG A 1 94 ? -14.050 12.025 -23.795 1.00 53.53 94 ARG A N 1
ATOM 744 C CA . ARG A 1 94 ? -14.168 10.927 -24.765 1.00 53.53 94 ARG A CA 1
ATOM 745 C C . ARG A 1 94 ? -13.559 11.332 -26.121 1.00 53.53 94 ARG A C 1
ATOM 747 O O . ARG A 1 94 ? -13.011 10.474 -26.806 1.00 53.53 94 ARG A O 1
ATOM 754 N N . GLU A 1 95 ? -13.598 12.623 -26.466 1.00 55.91 95 GLU A N 1
ATOM 755 C CA . GLU A 1 95 ? -12.869 13.211 -27.593 1.00 55.91 95 GLU A CA 1
ATOM 756 C C . GLU A 1 95 ? -11.335 13.122 -27.475 1.00 55.91 95 GLU A C 1
ATOM 758 O O . GLU A 1 95 ? -10.695 12.659 -28.417 1.00 55.91 95 GLU A O 1
ATOM 763 N N . ASP A 1 96 ? -10.749 13.488 -26.335 1.00 57.12 96 ASP A N 1
ATOM 764 C CA . ASP A 1 96 ? -9.298 13.487 -26.108 1.00 57.12 96 ASP A CA 1
ATOM 765 C C . ASP A 1 96 ? -8.719 12.060 -26.139 1.00 57.12 96 ASP A C 1
ATOM 767 O O . ASP A 1 96 ? -7.660 11.820 -26.716 1.00 57.12 96 ASP A O 1
ATOM 771 N N . ILE A 1 97 ? -9.437 11.068 -25.590 1.00 70.56 97 ILE A N 1
ATOM 772 C CA . ILE A 1 97 ? -9.031 9.650 -25.666 1.00 70.56 97 ILE A CA 1
ATOM 773 C C . ILE A 1 97 ? -9.027 9.176 -27.124 1.00 70.56 97 ILE A C 1
ATOM 775 O O . ILE A 1 97 ? -8.101 8.490 -27.557 1.00 70.56 97 ILE A O 1
ATOM 779 N N . ILE A 1 98 ? -10.044 9.552 -27.905 1.00 73.75 98 ILE A N 1
ATOM 780 C CA . ILE A 1 98 ? -10.108 9.228 -29.335 1.00 73.75 98 ILE A CA 1
ATOM 781 C C . ILE A 1 98 ? -8.970 9.921 -30.096 1.00 73.75 98 ILE A C 1
ATOM 783 O O . ILE A 1 98 ? -8.413 9.334 -31.025 1.00 73.75 98 ILE A O 1
ATOM 787 N N . GLU A 1 99 ? -8.607 11.145 -29.723 1.00 75.81 99 GLU A N 1
ATOM 788 C CA . GLU A 1 99 ? -7.491 11.868 -30.327 1.00 75.81 99 GLU A CA 1
ATOM 789 C C . GLU A 1 99 ? -6.143 11.212 -30.013 1.00 75.81 99 GLU A C 1
ATOM 791 O O . GLU A 1 99 ? -5.372 10.953 -30.940 1.00 75.81 99 GLU A O 1
ATOM 796 N N . TYR A 1 100 ? -5.901 10.817 -28.759 1.00 77.56 100 TYR A N 1
ATOM 797 C CA . TYR A 1 100 ? -4.708 10.053 -28.386 1.00 77.56 100 TYR A CA 1
ATOM 798 C C . TYR A 1 100 ? -4.632 8.708 -29.110 1.00 77.56 100 TYR A C 1
ATOM 800 O O . TYR A 1 100 ? -3.570 8.343 -29.614 1.00 77.56 100 TYR A O 1
ATOM 808 N N . LEU A 1 101 ? -5.751 7.990 -29.240 1.00 80.81 101 LEU A N 1
ATOM 809 C CA . LEU A 1 101 ? -5.799 6.738 -30.000 1.00 80.81 101 LEU A CA 1
ATOM 810 C C . LEU A 1 101 ? -5.485 6.959 -31.488 1.00 80.81 101 LEU A C 1
ATOM 812 O O . LEU A 1 101 ? -4.727 6.186 -32.071 1.00 80.81 101 LEU A O 1
ATOM 816 N N . LYS A 1 102 ? -5.986 8.042 -32.097 1.00 85.75 102 LYS A N 1
ATOM 817 C CA . LYS A 1 102 ? -5.631 8.423 -33.477 1.00 85.75 102 LYS A CA 1
ATOM 818 C C . LYS A 1 102 ? -4.162 8.820 -33.611 1.00 85.75 102 LYS A C 1
ATOM 820 O O . LYS A 1 102 ? -3.547 8.556 -34.643 1.00 85.75 102 LYS A O 1
ATOM 825 N N . GLU A 1 103 ? -3.590 9.485 -32.612 1.00 85.31 103 GLU A N 1
ATOM 826 C CA . GLU A 1 103 ? -2.173 9.849 -32.622 1.00 85.31 103 GLU A CA 1
ATOM 827 C C . GLU A 1 103 ? -1.276 8.611 -32.506 1.00 85.31 103 GLU A C 1
ATOM 829 O O . GLU A 1 103 ? -0.281 8.508 -33.228 1.00 85.31 103 GLU A O 1
ATOM 834 N N . ILE A 1 104 ? -1.656 7.653 -31.654 1.00 85.38 104 ILE A N 1
ATOM 835 C CA . ILE A 1 104 ? -0.997 6.348 -31.542 1.00 85.38 104 ILE A CA 1
ATOM 836 C C . ILE A 1 104 ? -1.053 5.631 -32.891 1.00 85.38 104 ILE A C 1
ATOM 838 O O . ILE A 1 104 ? -0.003 5.289 -33.421 1.00 85.38 104 ILE A O 1
ATOM 842 N N . ASP A 1 105 ? -2.229 5.510 -33.504 1.00 85.19 105 ASP A N 1
ATOM 843 C CA . ASP A 1 105 ? -2.409 4.836 -34.796 1.00 85.19 105 ASP A CA 1
ATOM 844 C C . ASP A 1 105 ? -1.554 5.458 -35.925 1.00 85.19 105 ASP A C 1
ATOM 846 O O . ASP A 1 105 ? -0.874 4.765 -36.690 1.00 85.19 105 ASP A O 1
ATOM 850 N N . ARG A 1 106 ? -1.466 6.796 -35.965 1.00 89.81 106 ARG A N 1
ATOM 851 C CA . ARG A 1 106 ? -0.565 7.522 -36.882 1.00 89.81 106 ARG A CA 1
ATOM 852 C C . ARG A 1 106 ? 0.909 7.217 -36.622 1.00 89.81 106 ARG A C 1
ATOM 854 O O . ARG A 1 106 ? 1.689 7.141 -37.575 1.00 89.81 106 ARG A O 1
ATOM 861 N N . LYS A 1 107 ? 1.323 7.102 -35.357 1.00 89.88 107 LYS A N 1
ATOM 862 C CA . LYS A 1 107 ? 2.706 6.752 -34.996 1.00 89.88 107 LYS A CA 1
ATOM 863 C C . LYS A 1 107 ? 3.012 5.306 -35.377 1.00 89.88 107 LYS A C 1
ATOM 865 O O . LYS A 1 107 ? 4.061 5.084 -35.975 1.00 89.88 107 LYS A O 1
ATOM 870 N N . THR A 1 108 ? 2.093 4.374 -35.134 1.00 87.44 108 THR A N 1
ATOM 871 C CA . THR A 1 108 ? 2.224 2.962 -35.520 1.00 87.44 108 THR A CA 1
ATOM 872 C C . THR A 1 108 ? 2.366 2.821 -37.032 1.00 87.44 108 THR A C 1
ATOM 874 O O . THR A 1 108 ? 3.352 2.265 -37.498 1.00 87.44 108 THR A O 1
ATOM 877 N N . THR A 1 109 ? 1.504 3.481 -37.811 1.00 86.00 109 THR A N 1
ATOM 878 C CA . THR A 1 109 ? 1.596 3.478 -39.283 1.00 86.00 109 THR A CA 1
ATOM 879 C C . THR A 1 109 ? 2.952 4.000 -39.781 1.00 86.00 109 THR A C 1
ATOM 881 O O . THR A 1 109 ? 3.538 3.454 -40.715 1.00 86.00 109 THR A O 1
ATOM 884 N N . LYS A 1 110 ? 3.493 5.058 -39.158 1.00 86.81 110 LYS A N 1
ATOM 885 C CA . LYS A 1 110 ? 4.830 5.578 -39.501 1.00 86.81 110 LYS A CA 1
ATOM 886 C C . LYS A 1 110 ? 5.948 4.606 -39.130 1.00 86.81 110 LYS A C 1
ATOM 888 O O . LYS A 1 110 ? 6.967 4.586 -39.817 1.00 86.81 110 LYS A O 1
ATOM 893 N N . ILE A 1 111 ? 5.796 3.857 -38.040 1.00 87.44 111 ILE A N 1
ATOM 894 C CA . ILE A 1 111 ? 6.741 2.809 -37.648 1.00 87.44 111 ILE A CA 1
ATOM 895 C C . ILE A 1 111 ? 6.694 1.684 -38.679 1.00 87.44 111 ILE A C 1
ATOM 897 O O . ILE A 1 111 ? 7.740 1.351 -39.224 1.00 87.44 111 ILE A O 1
ATOM 901 N N . ASP A 1 112 ? 5.510 1.206 -39.050 1.00 86.56 112 ASP A N 1
ATOM 902 C CA . ASP A 1 112 ? 5.350 0.141 -40.044 1.00 86.56 112 ASP A CA 1
ATOM 903 C C . ASP A 1 112 ? 5.911 0.540 -41.414 1.00 86.56 112 ASP A C 1
ATOM 905 O O . ASP A 1 112 ? 6.629 -0.228 -42.047 1.00 86.56 112 ASP A O 1
ATOM 909 N N . GLN A 1 113 ? 5.692 1.781 -41.858 1.00 86.62 113 GLN A N 1
ATOM 910 C CA . GLN A 1 113 ? 6.307 2.297 -43.088 1.00 86.62 113 GLN A CA 1
ATOM 911 C C . GLN A 1 113 ? 7.838 2.342 -43.009 1.00 86.62 113 GLN A C 1
ATOM 913 O O . GLN A 1 113 ? 8.516 2.043 -43.994 1.00 86.62 113 GLN A O 1
ATOM 918 N N . LYS A 1 114 ? 8.400 2.714 -41.851 1.00 89.25 114 LYS A N 1
ATOM 919 C CA . LYS A 1 114 ? 9.854 2.689 -41.641 1.00 89.25 114 LYS A CA 1
ATOM 920 C C . LYS A 1 114 ? 10.386 1.261 -41.637 1.00 89.25 114 LYS A C 1
ATOM 922 O O . LYS A 1 114 ? 11.418 1.026 -42.253 1.00 89.25 114 LYS A O 1
ATOM 927 N N . LEU A 1 115 ? 9.685 0.330 -40.995 1.00 84.94 115 LEU A N 1
ATOM 928 C CA . LEU A 1 115 ? 10.047 -1.085 -40.973 1.00 84.94 115 LEU A CA 1
ATOM 929 C C . LEU A 1 115 ? 10.007 -1.682 -42.380 1.00 84.94 115 LEU A C 1
ATOM 931 O O . LEU A 1 115 ? 10.996 -2.262 -42.806 1.00 84.94 115 LEU A O 1
ATOM 935 N N . ASN A 1 116 ? 8.948 -1.437 -43.151 1.00 85.94 116 ASN A N 1
ATOM 936 C CA . ASN A 1 116 ? 8.846 -1.901 -44.537 1.00 85.94 116 ASN A CA 1
ATOM 937 C C . ASN A 1 116 ? 9.943 -1.313 -45.430 1.00 85.94 116 ASN A C 1
ATOM 939 O O . ASN A 1 116 ? 10.503 -2.014 -46.267 1.00 85.94 116 ASN A O 1
ATOM 943 N N . LYS A 1 117 ? 10.304 -0.040 -45.228 1.00 84.56 117 LYS A N 1
ATOM 944 C CA . LYS A 1 117 ? 11.433 0.568 -45.939 1.00 84.56 117 LYS A CA 1
ATOM 945 C C . LYS A 1 117 ? 12.763 -0.088 -45.562 1.00 84.56 117 LYS A C 1
ATOM 947 O O . LYS A 1 117 ? 13.592 -0.299 -46.436 1.00 84.56 117 LYS A O 1
ATOM 952 N N . ILE A 1 118 ? 12.975 -0.401 -44.284 1.00 82.19 118 ILE A N 1
ATOM 953 C CA . ILE A 1 118 ? 14.179 -1.107 -43.823 1.00 82.19 118 ILE A CA 1
ATOM 954 C C . ILE A 1 118 ? 14.234 -2.513 -44.427 1.00 82.19 118 ILE A C 1
ATOM 956 O O . ILE A 1 118 ? 15.280 -2.892 -44.935 1.00 82.19 118 ILE A O 1
ATOM 960 N N . ILE A 1 119 ? 13.119 -3.247 -44.431 1.00 82.44 119 ILE A N 1
ATOM 961 C CA . ILE A 1 119 ? 13.028 -4.588 -45.025 1.00 82.44 119 ILE A CA 1
ATOM 962 C C . ILE A 1 119 ? 13.352 -4.533 -46.523 1.00 82.44 119 ILE A C 1
ATOM 964 O O . ILE A 1 119 ? 14.231 -5.256 -46.971 1.00 82.44 119 ILE A O 1
ATOM 968 N N . SER A 1 120 ? 12.748 -3.608 -47.273 1.00 81.06 120 SER A N 1
ATOM 969 C CA . SER A 1 120 ? 13.035 -3.424 -48.704 1.00 81.06 120 SER A CA 1
ATOM 970 C C . SER A 1 120 ? 14.500 -3.060 -48.973 1.00 81.06 120 SER A C 1
ATOM 972 O O . SER A 1 120 ? 15.088 -3.551 -49.929 1.00 81.06 120 SER A O 1
ATOM 974 N N . LEU A 1 121 ? 15.113 -2.218 -48.133 1.00 80.62 121 LEU A N 1
ATOM 975 C CA . LEU A 1 121 ? 16.532 -1.866 -48.259 1.00 80.62 121 LEU A CA 1
ATOM 976 C C . LEU A 1 121 ? 17.460 -3.041 -47.922 1.00 80.62 121 LEU A C 1
ATOM 978 O O . LEU A 1 121 ? 18.541 -3.138 -48.496 1.00 80.62 121 LEU A O 1
ATOM 982 N N . LEU A 1 122 ? 17.060 -3.916 -46.995 1.00 73.44 122 LEU A N 1
ATOM 983 C CA . LEU A 1 122 ? 17.793 -5.141 -46.673 1.00 73.44 122 LEU A CA 1
ATOM 984 C C . LEU A 1 122 ? 17.684 -6.167 -47.808 1.00 73.44 122 LEU A C 1
ATOM 986 O O . LEU A 1 122 ? 18.699 -6.739 -48.185 1.00 73.44 122 LEU A O 1
ATOM 990 N N . GLU A 1 123 ? 16.505 -6.331 -48.411 1.00 72.81 123 GLU A N 1
ATOM 991 C CA . GLU A 1 123 ? 16.314 -7.180 -49.595 1.00 72.81 123 GLU A CA 1
ATOM 992 C C . GLU A 1 123 ? 17.141 -6.676 -50.792 1.00 72.81 123 GLU A C 1
ATOM 994 O O . GLU A 1 123 ? 17.825 -7.459 -51.446 1.00 72.81 123 GLU A O 1
ATOM 999 N N . GLU A 1 124 ? 17.175 -5.364 -51.046 1.00 65.69 124 GLU A N 1
ATOM 1000 C CA . GLU A 1 124 ? 18.036 -4.765 -52.080 1.00 65.69 124 GLU A CA 1
ATOM 1001 C C . GLU A 1 124 ? 19.540 -4.904 -51.779 1.00 65.69 124 GLU A C 1
ATOM 1003 O O . GLU A 1 124 ? 20.350 -5.000 -52.706 1.00 65.69 124 GLU A O 1
ATOM 1008 N N . ALA A 1 125 ? 19.933 -4.907 -50.502 1.00 60.03 125 ALA A N 1
ATOM 1009 C CA . ALA A 1 125 ? 21.317 -5.112 -50.082 1.00 60.03 125 ALA A CA 1
ATOM 1010 C C . ALA A 1 125 ? 21.751 -6.583 -50.203 1.00 60.03 125 ALA A C 1
ATOM 1012 O O . ALA A 1 125 ? 22.887 -6.840 -50.601 1.00 60.03 125 ALA A O 1
ATOM 1013 N N . ASP A 1 126 ? 20.854 -7.537 -49.942 1.00 55.25 126 ASP A N 1
ATOM 1014 C CA . ASP A 1 126 ? 21.106 -8.962 -50.184 1.00 55.25 126 ASP A CA 1
ATOM 1015 C C . ASP A 1 126 ? 21.151 -9.297 -51.687 1.00 55.25 126 ASP A C 1
ATOM 1017 O O . ASP A 1 126 ? 21.901 -10.185 -52.087 1.00 5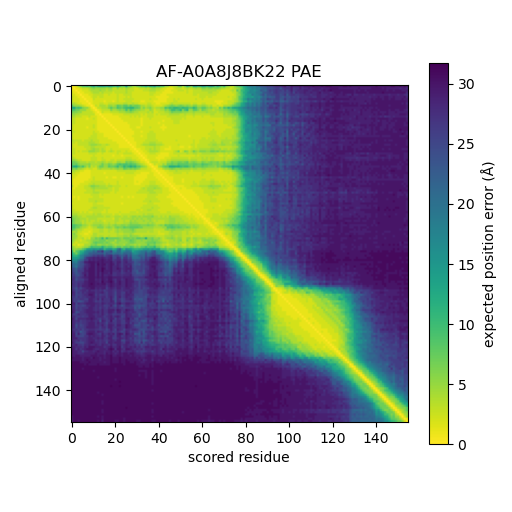5.25 126 ASP A O 1
ATOM 1021 N N . ILE A 1 127 ? 20.458 -8.534 -52.545 1.00 54.34 127 ILE A N 1
ATOM 1022 C CA . ILE A 1 127 ? 20.576 -8.635 -54.016 1.00 54.34 127 ILE A CA 1
ATOM 1023 C C . ILE A 1 127 ? 21.911 -8.051 -54.535 1.00 54.34 127 ILE A C 1
ATOM 1025 O O . ILE A 1 127 ? 22.355 -8.404 -55.625 1.00 54.34 127 ILE A O 1
ATOM 1029 N N . LYS A 1 128 ? 22.586 -7.182 -53.766 1.00 53.72 128 LYS A N 1
ATOM 1030 C CA . LYS A 1 128 ? 23.875 -6.555 -54.131 1.00 53.72 128 LYS A CA 1
ATOM 1031 C C . LYS A 1 128 ? 25.112 -7.220 -53.520 1.00 53.72 128 LYS A C 1
ATOM 1033 O O . LYS A 1 128 ? 26.211 -6.688 -53.685 1.00 53.72 128 LYS A O 1
ATOM 1038 N N . LYS A 1 129 ? 24.987 -8.374 -52.852 1.00 45.41 129 LYS A N 1
ATOM 1039 C CA . LYS A 1 129 ? 26.170 -9.213 -52.602 1.00 45.41 129 LYS A CA 1
ATOM 1040 C C . LYS A 1 129 ? 26.726 -9.694 -53.952 1.00 45.41 129 LYS A C 1
ATOM 1042 O O . LYS A 1 129 ? 25.947 -10.115 -54.803 1.00 45.41 129 LYS A O 1
ATOM 1047 N N . PRO A 1 130 ? 28.039 -9.570 -54.183 1.00 47.44 130 PRO A N 1
ATOM 1048 C CA . PRO A 1 130 ? 28.597 -9.412 -55.517 1.00 47.44 130 PRO A CA 1
ATOM 1049 C C . PRO A 1 130 ? 28.597 -10.739 -56.277 1.00 47.44 130 PRO A C 1
ATOM 1051 O O . PRO A 1 130 ? 29.113 -11.735 -55.780 1.00 47.44 130 PRO A O 1
ATOM 1054 N N . GLN A 1 131 ? 28.122 -10.721 -57.522 1.00 46.28 131 GLN A N 1
ATOM 1055 C CA . GLN A 1 131 ? 28.699 -11.550 -58.584 1.00 46.28 131 GLN A CA 1
ATOM 1056 C C . GLN A 1 131 ? 29.993 -10.877 -59.085 1.00 46.28 131 GLN A C 1
ATOM 1058 O O . GLN A 1 131 ? 30.097 -10.498 -60.244 1.00 46.28 131 GLN A O 1
ATOM 1063 N N . GLU A 1 132 ? 30.954 -10.664 -58.186 1.00 48.47 132 GLU A N 1
ATOM 1064 C CA . GLU A 1 132 ? 32.320 -10.222 -58.507 1.00 48.47 132 GLU A CA 1
ATOM 1065 C C . GLU A 1 132 ? 33.306 -11.242 -57.923 1.00 48.47 132 GLU A C 1
ATOM 1067 O O . GLU A 1 132 ? 34.125 -10.925 -57.073 1.00 48.47 132 GLU A O 1
ATOM 1072 N N . GLU A 1 133 ? 33.191 -12.500 -58.339 1.00 51.03 133 GLU A N 1
ATOM 1073 C CA . GLU A 1 133 ? 34.250 -13.508 -58.204 1.00 51.03 133 GLU A CA 1
ATOM 1074 C C . GLU A 1 133 ? 34.186 -14.417 -59.435 1.00 51.03 133 GLU A C 1
ATOM 1076 O O . GLU A 1 133 ? 33.785 -15.567 -59.333 1.00 51.03 133 GLU A O 1
ATOM 1081 N N . GLU A 1 134 ? 34.493 -13.893 -60.627 1.00 47.47 134 GLU A N 1
ATOM 1082 C CA . GLU A 1 134 ? 34.792 -14.743 -61.793 1.00 47.47 134 GLU A CA 1
ATOM 1083 C C . GLU A 1 134 ? 35.515 -13.984 -62.923 1.00 47.47 134 GLU A C 1
ATOM 1085 O O . GLU A 1 134 ? 35.262 -14.207 -64.096 1.00 47.47 134 GLU A O 1
ATOM 1090 N N . GLU A 1 135 ? 36.456 -13.095 -62.603 1.00 51.22 135 GLU A N 1
ATOM 1091 C CA . GLU A 1 135 ? 37.478 -12.669 -63.568 1.00 51.22 135 GLU A CA 1
ATOM 1092 C C . GLU A 1 135 ? 38.821 -12.575 -62.828 1.00 51.22 135 GLU A C 1
ATOM 1094 O O . GLU A 1 135 ? 38.908 -11.964 -61.769 1.00 51.22 135 GLU A O 1
ATOM 1099 N N . GLU A 1 136 ? 39.850 -13.2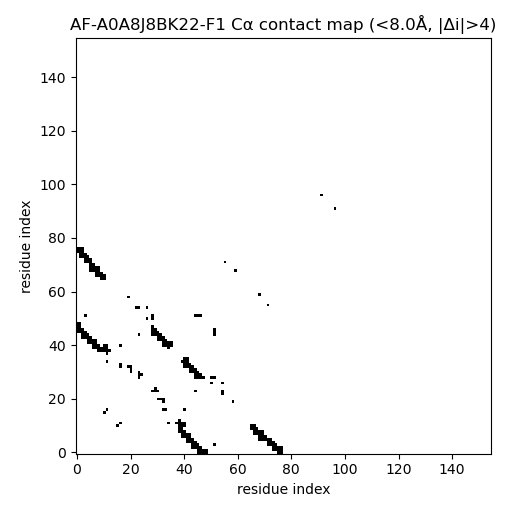12 -63.397 1.00 49.53 136 GLU A N 1
ATOM 1100 C CA . GLU A 1 136 ? 41.258 -13.252 -62.958 1.00 49.53 136 GLU A CA 1
ATOM 1101 C C . GLU A 1 136 ? 41.687 -14.358 -61.970 1.00 49.53 136 GLU A C 1
ATOM 1103 O O . GLU A 1 136 ? 42.082 -14.093 -60.839 1.00 49.53 136 GLU A O 1
ATOM 1108 N N . ALA A 1 137 ? 41.766 -15.605 -62.460 1.00 42.28 137 ALA A N 1
ATOM 1109 C CA . ALA A 1 137 ? 42.878 -16.510 -62.120 1.00 42.28 137 ALA A CA 1
ATOM 1110 C C . ALA A 1 137 ? 43.059 -17.679 -63.119 1.00 42.28 137 ALA A C 1
ATOM 1112 O O . ALA A 1 137 ? 43.303 -18.808 -62.706 1.00 42.28 137 ALA A O 1
ATOM 1113 N N . GLU A 1 138 ? 43.030 -17.440 -64.436 1.00 43.66 138 GLU A N 1
ATOM 1114 C CA . GLU A 1 138 ? 43.854 -18.265 -65.339 1.00 43.66 138 GLU A CA 1
ATOM 1115 C C . GLU A 1 138 ? 45.223 -17.596 -65.467 1.00 43.66 138 GLU A C 1
ATOM 1117 O O . GLU A 1 138 ? 45.562 -16.918 -66.436 1.00 43.66 138 GLU A O 1
ATOM 1122 N N . VAL A 1 139 ? 46.015 -17.762 -64.407 1.00 41.53 139 VAL A N 1
ATOM 1123 C CA . VAL A 1 139 ? 47.458 -17.566 -64.466 1.00 41.53 139 VAL A CA 1
ATOM 1124 C C . VAL A 1 139 ? 47.993 -18.633 -65.412 1.00 41.53 139 VAL A C 1
ATOM 1126 O O . VAL A 1 139 ? 48.031 -19.817 -65.082 1.00 41.53 139 VAL A O 1
ATOM 1129 N N . GLY A 1 140 ? 48.399 -18.198 -66.603 1.00 46.03 140 GLY A N 1
ATOM 1130 C CA . GLY A 1 140 ? 49.247 -18.979 -67.487 1.00 46.03 140 GLY A CA 1
ATOM 1131 C C . GLY A 1 140 ? 50.526 -19.363 -66.751 1.00 46.03 140 GLY A C 1
ATOM 1132 O O . GLY A 1 140 ? 51.433 -18.549 -66.600 1.00 46.03 140 GLY A O 1
ATOM 1133 N N . ILE A 1 141 ? 50.590 -20.612 -66.300 1.00 43.44 141 ILE A N 1
ATOM 1134 C CA . ILE A 1 141 ? 51.834 -21.253 -65.900 1.00 43.44 141 ILE A CA 1
ATOM 1135 C C . ILE A 1 141 ? 52.362 -21.953 -67.147 1.00 43.44 141 ILE A C 1
ATOM 1137 O O . ILE A 1 141 ? 51.951 -23.051 -67.515 1.00 43.44 141 ILE A O 1
ATOM 1141 N N . THR A 1 142 ? 53.263 -21.260 -67.834 1.00 46.53 142 THR A N 1
ATOM 1142 C CA . THR A 1 142 ? 54.285 -21.897 -68.655 1.00 46.53 142 THR A CA 1
ATOM 1143 C C . THR A 1 142 ? 55.125 -22.792 -67.756 1.00 46.53 142 THR A C 1
ATOM 1145 O O . THR A 1 142 ? 55.761 -22.271 -66.847 1.00 46.53 142 THR A O 1
ATOM 1148 N N . GLU A 1 143 ? 55.181 -24.091 -68.030 1.00 41.38 143 GLU A N 1
ATOM 1149 C CA . GLU A 1 143 ? 56.380 -24.883 -67.759 1.00 41.38 143 GLU A CA 1
ATOM 1150 C C . GLU A 1 143 ? 56.386 -26.145 -68.628 1.00 41.38 143 GLU A C 1
ATOM 1152 O O . GLU A 1 143 ? 55.583 -27.068 -68.486 1.00 41.38 143 GLU A O 1
ATOM 1157 N N . GLU A 1 144 ? 57.319 -26.144 -69.579 1.00 50.09 144 GLU A N 1
ATOM 1158 C CA . GLU A 1 144 ? 57.901 -27.342 -70.160 1.00 50.09 144 GLU A CA 1
ATOM 1159 C C . GLU A 1 144 ? 58.286 -28.314 -69.037 1.00 50.09 144 GLU A C 1
ATOM 1161 O O . GLU A 1 144 ? 59.199 -28.023 -68.281 1.00 50.09 144 GLU A O 1
ATOM 1166 N N . THR A 1 145 ? 57.638 -29.473 -68.924 1.00 45.12 145 THR A N 1
ATOM 1167 C CA . THR A 1 145 ? 58.238 -30.698 -68.348 1.00 45.12 145 THR A CA 1
ATOM 1168 C C . THR A 1 145 ? 57.383 -31.924 -68.685 1.00 45.12 145 THR A C 1
ATOM 1170 O O . THR A 1 145 ? 56.967 -32.708 -67.837 1.00 45.12 145 THR A O 1
ATOM 1173 N N . THR A 1 146 ? 57.162 -32.162 -69.975 1.00 43.34 146 THR A N 1
ATOM 1174 C CA . THR A 1 146 ? 56.967 -33.540 -70.447 1.00 43.34 146 THR A CA 1
ATOM 1175 C C . THR A 1 146 ? 58.345 -34.143 -70.683 1.00 43.34 146 THR A C 1
ATOM 1177 O O . THR A 1 146 ? 59.095 -33.603 -71.488 1.00 43.34 146 THR A O 1
ATOM 1180 N N . SER A 1 147 ? 58.627 -35.274 -70.024 1.00 51.09 147 SER A N 1
ATOM 1181 C CA . SER A 1 147 ? 59.797 -36.162 -70.184 1.00 51.09 147 SER A CA 1
ATOM 1182 C C . SER A 1 147 ? 60.869 -36.083 -69.091 1.00 51.09 147 SER A C 1
ATOM 1184 O O . SER A 1 147 ? 61.960 -35.616 -69.378 1.00 51.09 147 SER A O 1
ATOM 1186 N N . VAL A 1 148 ? 60.611 -36.659 -67.904 1.00 46.22 148 VAL A N 1
ATOM 1187 C CA . VAL A 1 148 ? 61.495 -37.668 -67.257 1.00 46.22 148 VAL A CA 1
ATOM 1188 C C . VAL A 1 148 ? 60.671 -38.472 -66.226 1.00 46.22 148 VAL A C 1
ATOM 1190 O O . VAL A 1 148 ? 60.775 -38.263 -65.025 1.00 46.22 148 VAL A O 1
ATOM 1193 N N . PHE A 1 149 ? 59.827 -39.402 -66.676 1.00 44.59 149 PHE A N 1
ATOM 1194 C CA . PHE A 1 149 ? 59.288 -40.482 -65.826 1.00 44.59 149 PHE A CA 1
ATOM 1195 C C . PHE A 1 149 ? 59.080 -41.742 -66.677 1.00 44.59 149 PHE A C 1
ATOM 1197 O O . PHE A 1 149 ? 57.972 -42.219 -66.883 1.00 44.59 149 PHE A O 1
ATOM 1204 N N . ALA A 1 150 ? 60.176 -42.247 -67.245 1.00 42.62 150 ALA A N 1
ATOM 1205 C CA . ALA A 1 150 ? 60.252 -43.590 -67.817 1.00 42.62 150 ALA A CA 1
ATOM 1206 C C . ALA A 1 150 ? 61.722 -44.027 -67.897 1.00 42.62 150 ALA A C 1
ATOM 1208 O O . ALA A 1 150 ? 62.277 -44.254 -68.966 1.00 42.62 150 ALA A O 1
ATOM 1209 N N . ALA A 1 151 ? 62.375 -44.110 -66.743 1.00 50.03 151 ALA A N 1
ATOM 1210 C CA . ALA A 1 151 ? 63.489 -45.026 -66.570 1.00 50.03 151 ALA A CA 1
ATOM 1211 C C . ALA A 1 151 ? 63.076 -46.019 -65.481 1.00 50.03 151 ALA A C 1
ATOM 1213 O O . ALA A 1 151 ? 62.592 -45.600 -64.433 1.00 50.03 151 ALA A O 1
ATOM 1214 N N . MET A 1 152 ? 63.328 -47.305 -65.736 1.00 48.47 152 MET A N 1
ATOM 1215 C CA . MET A 1 152 ? 63.266 -48.429 -64.787 1.00 48.47 152 MET A CA 1
ATOM 1216 C C . MET A 1 152 ? 61.996 -49.295 -64.754 1.00 48.47 152 MET A C 1
ATOM 1218 O O . MET A 1 152 ? 61.513 -49.640 -63.687 1.00 48.47 152 MET A O 1
ATOM 1222 N N . PHE A 1 153 ? 61.549 -49.741 -65.929 1.00 49.41 153 PHE A N 1
ATOM 1223 C CA . PHE A 1 153 ? 61.169 -51.137 -66.226 1.00 49.41 153 PHE A CA 1
ATOM 1224 C C . PHE A 1 153 ? 61.548 -51.309 -67.715 1.00 49.41 153 PHE A C 1
ATOM 1226 O O . PHE A 1 153 ? 61.075 -50.529 -68.528 1.00 49.41 153 PHE A O 1
ATOM 1233 N N . GLY A 1 154 ? 62.525 -52.097 -68.160 1.00 37.53 154 GLY A N 1
ATOM 1234 C CA . GLY A 1 154 ? 62.780 -53.499 -67.868 1.00 37.53 154 GLY A CA 1
ATOM 1235 C C . GLY A 1 154 ? 62.597 -54.283 -69.174 1.00 37.53 154 GLY A C 1
ATOM 1236 O O . GLY A 1 154 ? 61.513 -54.810 -69.384 1.00 37.53 154 GLY A O 1
ATOM 1237 N N . ASP A 1 155 ? 63.603 -54.229 -70.057 1.00 34.22 155 ASP A N 1
ATOM 1238 C CA . ASP A 1 155 ? 64.158 -55.342 -70.861 1.00 34.22 155 ASP A CA 1
ATOM 1239 C C . ASP A 1 155 ? 65.433 -54.879 -71.593 1.00 34.22 155 ASP A C 1
ATOM 1241 O O . ASP A 1 155 ? 65.402 -53.793 -72.221 1.00 34.22 155 ASP A O 1
#

Nearest PDB structures (foldseek):
  4hi2-assembly1_B  TM=7.947E-01  e=2.827E-04  Vibrio cholerae O395
  3br8-assembly1_A  TM=7.522E-01  e=4.114E-04  unclassified
  8jfs-assembly2_B  TM=7.291E-01  e=3.009E-04  Deinococcus radiodurans R1 = ATCC 13939 = DSM 20539
  2gv1-assembly1_A  TM=6.215E-01  e=2.369E-03  Escherichia coli
  8h6j-assembly1_4B  TM=7.440E-01  e=6.120E-02  Homo sapiens

Secondary structure (DSSP, 8-state):
-EEEEEEEES---HHHHHHHHHHHHHTT-EEEEEE-STTEEEEEEEE-HHHHHHHHHHHHHHS-TT-EEPP-EEEE----TTTTTTSTTT---HHHHHHHHHHHHHHHHHHHHHHHHHHHHHHHHHHTS----SSS-------------------

Solvent-accessible surface area (backbone atoms only — not comparable to full-atom values): 9479 Å² total; per-residue (Å²): 111,32,35,35,43,36,39,35,36,64,57,51,49,69,68,58,48,51,54,54,49,51,49,37,52,74,68,71,37,54,65,52,67,41,80,68,57,96,35,23,29,36,39,41,38,36,35,55,66,70,54,53,52,49,52,58,54,54,45,69,71,74,53,60,91,70,47,46,77,50,76,81,44,76,42,76,61,65,87,61,94,43,90,68,64,76,47,78,82,63,61,59,45,77,63,52,52,51,50,53,51,51,52,49,51,54,51,51,54,53,50,51,53,50,49,53,51,51,50,52,53,50,53,55,50,64,69,62,59,74,96,78,82,86,81,91,80,86,72,83,75,88,72,95,76,87,85,90,89,84,83,90,83,91,131

Radius of gyration: 38.72 Å; Cα contacts (8 Å, |Δi|>4): 136; chains: 1; bounding box: 84×70×87 Å